Protein AF-A0A1L0D7R7-F1 (afdb_monomer)

Sequence (103 aa):
MGRTAPKHMMSARLFSVTPKRNNLISDLYVQQIKQFKPNPLSASQADIKAFQLPAKPSVPSDEISADAVASYEAAPVDTEAAPTGSAPVEEDWFVFEEEEEHH

Organism: NCBI:txid45354

Foldseek 3Di:
DDDDDDDDDDDDDDDDDDPDDDDPVVVVVVVVVVVDDDDPCDVVNPPDDDDDDDDDDDDPPPPADPVNVVVVVPDDDPDDPPPPDDDDPPDPPDDDDPDPPPD

Mean predicted aligned error: 21.61 Å

InterPro domains:
  IPR019711 ATP synthase, F0 complex, subunit H [PF10775] (13-77)
  IPR019711 ATP synthase, F0 complex, subunit H [PTHR28207] (9-102)

Radius of gyration: 53.89 Å; Cα contacts (8 Å, |Δi|>4): 3; chains: 1; bounding box: 95×64×149 Å

Secondary structure (DSSP, 8-state):
--PPPP-------PPP-PPPPP-HHHHHHHHHHHH-------TTSS------PPPPPPPPP-SS-HHHHHHHHTSPP-PPPPPSS-------S----------

Solvent-accessible surface area (backbone atoms only — not comparable to full-atom values): 7660 Å² total; per-residue (Å²): 141,83,88,81,79,86,81,80,82,77,88,74,92,73,89,80,84,77,78,87,76,79,59,62,67,60,52,51,50,55,51,50,57,72,68,58,71,78,77,78,77,48,84,84,71,48,97,60,83,77,89,72,81,79,75,78,80,75,75,73,77,75,89,64,50,76,66,53,54,54,52,57,73,68,49,80,80,88,67,80,74,78,69,95,59,80,80,77,79,81,73,72,89,71,82,74,78,78,76,77,79,89,122

Structure (mmCIF, N/CA/C/O backbone):
data_AF-A0A1L0D7R7-F1
#
_entry.id   AF-A0A1L0D7R7-F1
#
loop_
_atom_site.group_PDB
_atom_site.id
_atom_site.type_symbol
_atom_site.label_atom_id
_atom_site.label_alt_id
_atom_site.label_comp_id
_atom_site.label_asym_id
_atom_site.label_entity_id
_atom_site.label_seq_id
_atom_site.pdbx_PDB_ins_code
_atom_site.Cartn_x
_atom_site.Cartn_y
_atom_site.Cartn_z
_atom_site.occupancy
_atom_site.B_iso_or_equiv
_atom_site.auth_seq_id
_atom_site.auth_comp_id
_atom_site.auth_asym_id
_atom_site.auth_atom_id
_atom_site.pdbx_PDB_model_num
ATOM 1 N N . MET A 1 1 ? 63.200 -7.473 -79.350 1.00 42.50 1 MET A N 1
ATOM 2 C CA . MET A 1 1 ? 63.519 -6.938 -78.007 1.00 42.50 1 MET A CA 1
ATOM 3 C C . MET A 1 1 ? 62.771 -5.616 -77.834 1.00 42.50 1 MET A C 1
ATOM 5 O O . MET A 1 1 ? 63.168 -4.635 -78.443 1.00 42.50 1 MET A O 1
ATOM 9 N N . GLY A 1 2 ? 61.637 -5.596 -77.126 1.00 54.03 2 GLY A N 1
ATOM 10 C CA . GLY A 1 2 ? 60.834 -4.381 -76.913 1.00 54.03 2 GLY A CA 1
ATOM 11 C C . GLY A 1 2 ? 60.987 -3.884 -75.477 1.00 54.03 2 GLY A C 1
ATOM 12 O O . GLY A 1 2 ? 60.726 -4.638 -74.546 1.00 54.03 2 GLY A O 1
ATOM 13 N N . ARG A 1 3 ? 61.453 -2.645 -75.288 1.00 63.75 3 ARG A N 1
ATOM 14 C CA . ARG A 1 3 ? 61.608 -2.018 -73.966 1.00 63.75 3 ARG A CA 1
ATOM 15 C C . ARG A 1 3 ? 60.246 -1.524 -73.473 1.00 63.75 3 ARG A C 1
ATOM 17 O O . ARG A 1 3 ? 59.646 -0.664 -74.109 1.00 63.75 3 ARG A O 1
ATOM 24 N N . THR A 1 4 ? 59.768 -2.038 -72.345 1.00 61.56 4 THR A N 1
ATOM 25 C CA . THR A 1 4 ? 58.565 -1.533 -71.667 1.00 61.56 4 THR A CA 1
ATOM 26 C C . THR A 1 4 ? 58.924 -0.346 -70.772 1.00 61.56 4 THR A C 1
ATOM 28 O O . THR A 1 4 ? 59.824 -0.450 -69.941 1.00 61.56 4 THR A O 1
ATOM 31 N N . ALA A 1 5 ? 58.224 0.777 -70.939 1.00 69.31 5 ALA A N 1
ATOM 32 C CA . ALA A 1 5 ? 58.395 1.983 -70.128 1.00 69.31 5 ALA A CA 1
ATOM 33 C C . ALA A 1 5 ? 57.840 1.805 -68.696 1.00 69.31 5 ALA A C 1
ATOM 35 O O . ALA A 1 5 ? 56.849 1.087 -68.517 1.00 69.31 5 ALA A O 1
ATOM 36 N N . PRO A 1 6 ? 58.422 2.464 -67.674 1.00 64.38 6 PRO A N 1
ATOM 37 C CA . PRO A 1 6 ? 57.918 2.378 -66.309 1.00 64.38 6 PRO A CA 1
ATOM 38 C C . PRO A 1 6 ? 56.626 3.193 -66.167 1.00 64.38 6 PRO A C 1
ATOM 40 O O . PRO A 1 6 ? 56.606 4.407 -66.374 1.00 64.38 6 PRO A O 1
ATOM 43 N N . LYS A 1 7 ? 55.530 2.528 -65.793 1.00 68.69 7 LYS A N 1
ATOM 44 C CA . LYS A 1 7 ? 54.278 3.198 -65.423 1.00 68.69 7 LYS A CA 1
ATOM 45 C C . LYS A 1 7 ? 54.480 3.884 -64.071 1.00 68.69 7 LYS A C 1
ATOM 47 O O . LYS A 1 7 ? 54.675 3.207 -63.065 1.00 68.69 7 LYS A O 1
ATOM 52 N N . HIS A 1 8 ? 54.425 5.214 -64.041 1.00 65.31 8 HIS A N 1
ATOM 53 C CA . HIS A 1 8 ? 54.330 5.956 -62.786 1.00 65.31 8 HIS A CA 1
ATOM 54 C C . HIS A 1 8 ? 52.988 5.630 -62.122 1.00 65.31 8 HIS A C 1
ATOM 56 O O . HIS A 1 8 ? 51.930 5.915 -62.684 1.00 65.31 8 HIS A O 1
ATOM 62 N N . MET A 1 9 ? 53.025 5.021 -60.934 1.00 67.06 9 MET A N 1
ATOM 63 C CA . MET A 1 9 ? 51.829 4.873 -60.108 1.00 67.06 9 MET A CA 1
ATOM 64 C C . MET A 1 9 ? 51.453 6.245 -59.549 1.00 67.06 9 MET A C 1
ATOM 66 O O . MET A 1 9 ? 52.126 6.786 -58.676 1.00 67.06 9 MET A O 1
ATOM 70 N N . MET A 1 10 ? 50.381 6.822 -60.083 1.00 70.44 10 MET A N 1
ATOM 71 C CA . MET A 1 10 ? 49.751 8.012 -59.522 1.00 70.44 10 MET A CA 1
ATOM 72 C C . MET A 1 10 ? 49.078 7.631 -58.199 1.00 70.44 10 MET A C 1
ATOM 74 O O . MET A 1 10 ? 48.221 6.749 -58.170 1.00 70.44 10 MET A O 1
ATOM 78 N N . SER A 1 11 ? 49.462 8.286 -57.101 1.00 71.75 11 SER A N 1
ATOM 79 C CA . SER A 1 11 ? 48.781 8.137 -55.811 1.00 71.75 11 SER A CA 1
ATOM 80 C C . SER A 1 11 ? 47.462 8.910 -55.850 1.00 71.75 11 SER A C 1
ATOM 82 O O . SER A 1 11 ? 47.434 10.133 -55.705 1.00 71.75 11 SER A O 1
ATOM 84 N N . ALA A 1 12 ? 46.364 8.203 -56.112 1.00 73.81 12 ALA A N 1
ATOM 85 C CA . ALA A 1 12 ? 45.021 8.765 -56.056 1.00 73.81 12 ALA A CA 1
ATOM 86 C C . ALA A 1 12 ? 44.511 8.745 -54.607 1.00 73.81 12 ALA A C 1
ATOM 88 O O . ALA A 1 12 ? 44.523 7.705 -53.947 1.00 73.81 12 ALA A O 1
ATOM 89 N N . ARG A 1 13 ? 44.0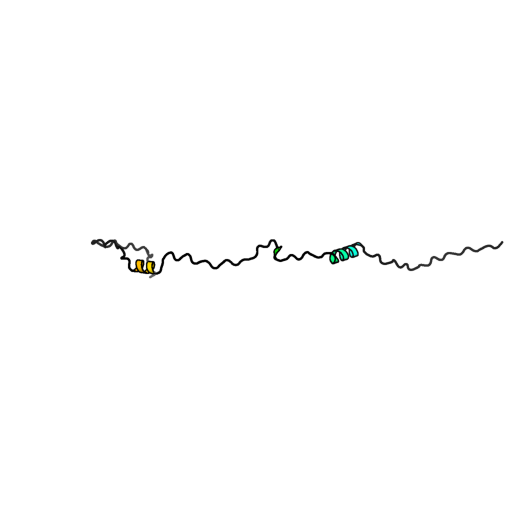35 9.891 -54.103 1.00 74.06 13 ARG A N 1
ATOM 90 C CA . ARG A 1 13 ? 43.357 9.964 -52.801 1.00 74.06 13 ARG A CA 1
ATOM 91 C C . ARG A 1 13 ? 41.952 9.388 -52.964 1.00 74.06 13 ARG A C 1
ATOM 93 O O . ARG A 1 13 ? 41.077 10.044 -53.520 1.00 74.06 13 ARG A O 1
ATOM 100 N N . LEU A 1 14 ? 41.761 8.149 -52.528 1.00 78.69 14 LEU A N 1
ATOM 101 C CA . LEU A 1 14 ? 40.468 7.469 -52.544 1.00 78.69 14 LEU A CA 1
ATOM 102 C C . LEU A 1 14 ? 39.750 7.689 -51.209 1.00 78.69 14 LEU A C 1
ATOM 104 O O . LEU A 1 14 ? 40.377 7.681 -50.150 1.00 78.69 14 LEU A O 1
ATOM 108 N N . PHE A 1 15 ? 38.431 7.867 -51.252 1.00 78.56 15 PHE A N 1
ATOM 109 C CA . PHE A 1 15 ? 37.607 7.897 -50.048 1.00 78.56 15 PHE A CA 1
ATOM 110 C C . PHE A 1 15 ? 37.374 6.465 -49.558 1.00 78.56 15 PHE A C 1
ATOM 112 O O . PHE A 1 15 ? 36.811 5.643 -50.279 1.00 78.56 15 PHE A O 1
ATOM 119 N N . SER A 1 16 ? 37.797 6.156 -48.332 1.00 77.50 16 SER A N 1
ATOM 120 C CA . SER A 1 16 ? 37.475 4.889 -47.674 1.00 77.50 16 SER A CA 1
ATOM 121 C C . SER A 1 16 ? 36.238 5.060 -46.797 1.00 77.50 16 SER A C 1
ATOM 123 O O . SER A 1 16 ? 36.240 5.875 -45.874 1.00 77.50 16 SER A O 1
ATOM 125 N N . VAL A 1 17 ? 35.198 4.266 -47.044 1.00 80.38 17 VAL A N 1
ATOM 126 C CA . VAL A 1 17 ? 34.054 4.159 -46.132 1.00 80.38 17 VAL A CA 1
ATOM 127 C C . VAL A 1 17 ? 34.384 3.097 -45.093 1.00 80.38 17 VAL A C 1
ATOM 129 O O . VAL A 1 17 ? 34.526 1.920 -45.419 1.00 80.38 17 VAL A O 1
ATOM 132 N N . THR A 1 18 ? 34.512 3.506 -43.834 1.00 79.25 18 THR A N 1
ATOM 133 C CA . THR A 1 18 ? 34.631 2.552 -42.729 1.00 79.25 18 THR A CA 1
ATOM 134 C C . THR A 1 18 ? 33.238 2.005 -42.416 1.00 79.25 18 THR A C 1
ATOM 136 O O . THR A 1 18 ? 32.343 2.803 -42.124 1.00 79.25 18 THR A O 1
ATOM 139 N N . PRO A 1 19 ? 33.013 0.679 -42.450 1.00 77.00 19 PRO A N 1
ATOM 140 C CA . PRO A 1 19 ? 31.724 0.121 -42.069 1.00 77.00 19 PRO A CA 1
ATOM 141 C C . PRO A 1 19 ? 31.436 0.433 -40.596 1.00 77.00 19 PRO A C 1
ATOM 143 O O . PRO A 1 19 ? 32.324 0.344 -39.741 1.00 77.00 19 PRO A O 1
ATOM 146 N N . LYS A 1 20 ? 30.186 0.809 -40.295 1.00 77.12 20 LYS A N 1
ATOM 147 C CA . LYS A 1 20 ? 29.732 1.042 -38.920 1.00 77.12 20 LYS A CA 1
ATOM 148 C C . LYS A 1 20 ? 29.948 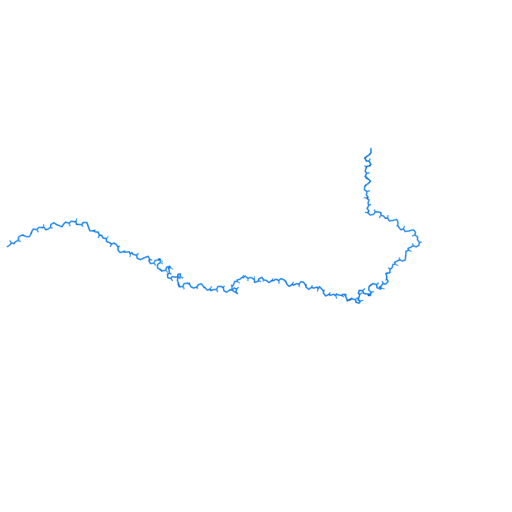-0.242 -38.119 1.00 77.12 20 LYS A C 1
ATOM 150 O O . LYS A 1 20 ? 29.382 -1.277 -38.450 1.00 77.12 20 LYS A O 1
ATOM 155 N N . ARG A 1 21 ? 30.771 -0.167 -37.072 1.00 77.06 21 ARG A N 1
ATOM 156 C CA . ARG A 1 21 ? 30.961 -1.277 -36.134 1.00 77.06 21 ARG A CA 1
ATOM 157 C C . ARG A 1 21 ? 29.804 -1.273 -35.145 1.00 77.06 21 ARG A C 1
ATOM 159 O O . ARG A 1 21 ? 29.509 -0.240 -34.543 1.00 77.06 21 ARG A O 1
ATOM 166 N N . ASN A 1 22 ? 29.146 -2.412 -35.004 1.00 79.06 22 ASN A N 1
ATOM 167 C CA . ASN A 1 22 ? 28.052 -2.589 -34.059 1.00 79.06 22 ASN A CA 1
ATOM 168 C C . ASN A 1 22 ? 28.650 -2.578 -32.646 1.00 79.06 22 ASN A C 1
ATOM 170 O O . ASN A 1 22 ? 29.675 -3.219 -32.402 1.00 79.06 22 ASN A O 1
ATOM 174 N N . ASN A 1 23 ? 28.045 -1.834 -31.722 1.00 89.19 23 ASN A N 1
ATOM 175 C CA . ASN A 1 23 ? 28.499 -1.823 -30.339 1.00 89.19 23 ASN A CA 1
ATOM 176 C C . ASN A 1 23 ? 27.902 -3.042 -29.623 1.00 89.19 23 ASN A C 1
ATOM 178 O O . ASN A 1 23 ? 26.767 -3.014 -29.149 1.00 89.19 23 ASN A O 1
ATOM 182 N N . LEU A 1 24 ? 28.704 -4.105 -29.540 1.00 90.00 24 LEU A N 1
ATOM 183 C CA . LEU A 1 24 ? 28.317 -5.372 -28.918 1.00 90.00 24 LEU A CA 1
ATOM 184 C C . LEU A 1 24 ? 27.824 -5.201 -27.477 1.00 90.00 24 LEU A C 1
ATOM 186 O O . LEU A 1 24 ? 26.903 -5.896 -27.069 1.00 90.00 24 LEU A O 1
ATOM 190 N N . ILE A 1 25 ? 28.395 -4.258 -26.720 1.00 93.12 25 ILE A N 1
ATOM 191 C CA . ILE A 1 25 ? 27.992 -3.995 -25.332 1.00 93.12 25 ILE A CA 1
ATOM 192 C C . ILE A 1 25 ? 26.573 -3.424 -25.300 1.00 93.12 25 ILE A C 1
ATOM 194 O O . ILE A 1 25 ? 25.759 -3.850 -24.484 1.00 93.12 25 ILE A O 1
ATOM 198 N N . SER A 1 26 ? 26.254 -2.500 -26.214 1.00 92.31 26 SER A N 1
ATOM 199 C CA . SER A 1 26 ? 24.906 -1.928 -26.297 1.00 92.31 26 SER A CA 1
ATOM 200 C C . SER A 1 26 ? 23.862 -2.958 -26.724 1.00 92.31 26 SER A C 1
ATOM 202 O O . SER A 1 26 ? 22.777 -2.999 -26.147 1.00 92.31 26 SER A O 1
ATOM 204 N N . ASP A 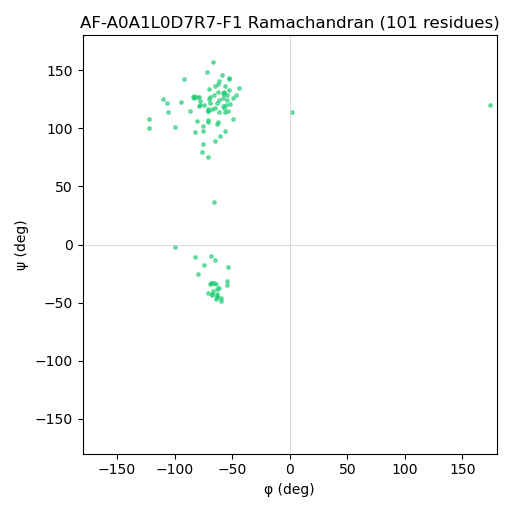1 27 ? 24.207 -3.833 -27.670 1.00 92.19 27 ASP A N 1
ATOM 205 C CA . ASP A 1 27 ? 23.290 -4.865 -28.155 1.00 92.19 27 ASP A CA 1
ATOM 206 C C . ASP A 1 27 ? 23.014 -5.908 -27.060 1.00 92.19 27 ASP A C 1
ATOM 208 O O . ASP A 1 27 ? 21.859 -6.263 -26.813 1.00 92.19 27 ASP A O 1
ATOM 212 N N . LEU A 1 28 ? 24.059 -6.332 -26.338 1.00 94.19 28 LEU A N 1
ATOM 213 C CA . LEU A 1 28 ? 23.961 -7.267 -25.215 1.00 94.19 28 LEU A CA 1
ATOM 214 C C . LEU A 1 28 ? 23.117 -6.672 -24.074 1.00 94.19 28 LEU A C 1
ATOM 216 O O . LEU A 1 28 ? 22.216 -7.337 -23.562 1.00 94.19 28 LEU A O 1
ATOM 220 N N . TYR A 1 29 ? 23.338 -5.402 -23.732 1.00 94.62 29 TYR A N 1
ATOM 221 C CA . TYR A 1 29 ? 22.560 -4.696 -22.712 1.00 94.62 29 TYR A CA 1
ATOM 222 C C . TYR A 1 29 ? 21.067 -4.631 -23.062 1.00 94.62 29 TYR A C 1
ATOM 224 O O . TYR A 1 29 ? 20.213 -5.000 -22.253 1.00 94.62 29 TYR A O 1
ATOM 232 N N . VAL A 1 30 ? 20.734 -4.229 -24.292 1.00 93.94 30 VAL A N 1
ATOM 233 C CA . VAL A 1 30 ? 19.337 -4.161 -24.752 1.00 93.94 30 VAL A CA 1
ATOM 234 C C . VAL A 1 30 ? 18.698 -5.551 -24.772 1.00 93.94 30 VAL A C 1
ATOM 236 O O . VAL A 1 30 ? 17.525 -5.695 -24.417 1.00 93.94 30 VAL A O 1
ATOM 239 N N . GLN A 1 31 ? 19.449 -6.583 -25.157 1.00 94.06 31 GLN A N 1
ATOM 240 C CA . GLN A 1 31 ? 18.975 -7.963 -25.122 1.00 94.06 31 GLN A CA 1
ATOM 241 C C . GLN A 1 31 ? 18.667 -8.417 -23.689 1.00 94.06 31 GLN A C 1
ATOM 243 O O . GLN A 1 31 ? 17.602 -8.989 -23.454 1.00 94.06 31 GLN A O 1
ATOM 248 N N . GLN A 1 32 ? 19.546 -8.121 -22.731 1.00 92.50 32 GLN A N 1
ATOM 249 C CA . GLN A 1 32 ? 19.339 -8.455 -21.322 1.00 92.50 32 GLN A CA 1
ATOM 250 C C . GLN A 1 32 ? 18.130 -7.733 -20.728 1.00 92.50 32 GLN A C 1
ATOM 252 O O . GLN A 1 32 ? 17.326 -8.380 -20.065 1.00 92.50 32 GLN A O 1
ATOM 257 N N . ILE A 1 33 ? 17.936 -6.440 -21.016 1.00 92.25 33 ILE A N 1
ATOM 258 C CA . ILE A 1 33 ? 16.744 -5.705 -20.556 1.00 92.25 33 ILE A CA 1
ATOM 259 C C . ILE A 1 33 ? 15.465 -6.351 -21.088 1.00 92.25 33 ILE A C 1
ATOM 261 O O . ILE A 1 33 ? 14.515 -6.549 -20.338 1.00 92.25 33 ILE A O 1
ATOM 265 N N . LYS A 1 34 ? 15.430 -6.697 -22.380 1.00 90.69 34 LYS A N 1
ATOM 266 C CA . LYS A 1 34 ? 14.249 -7.320 -23.000 1.00 90.69 34 LYS A CA 1
ATOM 267 C C . LYS A 1 34 ? 13.952 -8.710 -22.436 1.00 90.69 34 LYS A C 1
ATOM 269 O O . LYS A 1 34 ? 12.794 -9.117 -22.386 1.00 90.69 34 LYS A O 1
ATOM 274 N N . GLN A 1 35 ? 14.991 -9.453 -22.065 1.00 91.56 35 GLN A N 1
ATOM 275 C CA . GLN A 1 35 ? 14.868 -10.779 -21.460 1.00 91.56 35 GLN A CA 1
ATOM 276 C C . GLN A 1 35 ? 14.528 -10.710 -19.969 1.00 91.56 35 GLN A C 1
ATOM 278 O O . GLN A 1 35 ? 13.931 -11.648 -19.436 1.00 91.56 35 GLN A O 1
ATOM 283 N N . PHE A 1 36 ? 14.886 -9.614 -19.300 1.00 90.31 36 PHE A N 1
ATOM 284 C CA . PHE A 1 36 ? 14.605 -9.408 -17.892 1.00 90.31 36 PHE A CA 1
ATOM 285 C C . PHE A 1 36 ? 13.109 -9.177 -17.677 1.00 90.31 36 PHE A C 1
ATOM 287 O O . PHE A 1 36 ? 12.557 -8.116 -17.960 1.00 90.31 36 PHE A O 1
ATOM 294 N N . LYS A 1 37 ? 12.447 -10.202 -17.148 1.00 83.81 37 LYS A N 1
ATOM 295 C CA . LYS A 1 37 ? 11.083 -10.116 -16.635 1.00 83.81 37 LYS A CA 1
ATOM 296 C C . LYS A 1 37 ? 11.192 -9.976 -15.119 1.00 83.81 37 LYS A C 1
ATOM 298 O O . LYS A 1 37 ? 11.473 -10.987 -14.471 1.00 83.81 37 LYS A O 1
ATOM 303 N N . PRO A 1 38 ? 11.038 -8.768 -14.545 1.00 80.06 38 PRO A N 1
ATOM 304 C CA . PRO A 1 38 ? 11.021 -8.635 -13.097 1.00 80.06 38 PRO A CA 1
ATOM 305 C C . PRO A 1 38 ? 9.903 -9.519 -12.554 1.00 80.06 38 PRO A C 1
ATOM 307 O O . PRO A 1 38 ? 8.783 -9.497 -13.070 1.00 80.06 38 PRO A O 1
ATOM 310 N N . ASN A 1 39 ? 10.220 -10.324 -11.543 1.00 75.56 39 ASN A N 1
ATOM 311 C CA . ASN A 1 39 ? 9.200 -11.113 -10.874 1.00 75.56 39 ASN A CA 1
ATOM 312 C C . ASN A 1 39 ? 8.226 -10.113 -10.234 1.00 75.56 39 ASN A C 1
ATOM 314 O O . ASN A 1 39 ? 8.688 -9.254 -9.475 1.00 75.56 39 ASN A O 1
ATOM 318 N N . PRO A 1 40 ? 6.925 -10.139 -10.571 1.00 69.81 40 PRO A N 1
ATOM 319 C CA . PRO A 1 40 ? 5.986 -9.205 -9.985 1.00 69.81 40 PRO A CA 1
ATOM 320 C C . PRO A 1 40 ? 5.984 -9.450 -8.480 1.00 69.81 40 PRO A C 1
ATOM 322 O O . PRO A 1 40 ? 5.587 -10.522 -8.020 1.00 69.81 40 PRO A O 1
ATOM 325 N N . LEU A 1 41 ? 6.455 -8.462 -7.718 1.00 66.19 41 LEU A N 1
ATOM 326 C CA . LEU A 1 41 ? 6.285 -8.435 -6.275 1.00 66.19 41 LEU A CA 1
ATOM 327 C C . LEU A 1 41 ? 4.783 -8.313 -6.029 1.00 66.19 41 LEU A C 1
ATOM 329 O O . LEU A 1 41 ? 4.217 -7.222 -6.010 1.00 66.19 41 LEU A O 1
ATOM 333 N N . SER A 1 42 ? 4.114 -9.462 -5.935 1.00 65.31 42 SER A N 1
ATOM 334 C CA . SER A 1 42 ? 2.753 -9.522 -5.420 1.00 65.31 42 SER A CA 1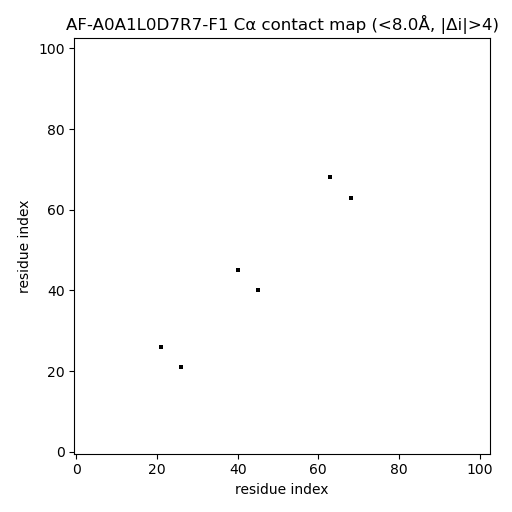
ATOM 335 C C . SER A 1 42 ? 2.746 -8.824 -4.061 1.00 65.31 42 SER A C 1
ATOM 337 O O . SER A 1 42 ? 3.706 -8.958 -3.303 1.00 65.31 42 SER A O 1
ATOM 339 N N . ALA A 1 43 ? 1.687 -8.081 -3.738 1.00 60.81 43 ALA A N 1
ATOM 340 C CA . ALA A 1 43 ? 1.594 -7.360 -2.466 1.00 60.81 43 ALA A CA 1
ATOM 341 C C . ALA A 1 43 ? 1.826 -8.267 -1.230 1.00 60.81 43 ALA A C 1
ATOM 343 O O . ALA A 1 43 ? 2.188 -7.770 -0.172 1.00 60.81 43 ALA A O 1
ATOM 344 N N . SER A 1 44 ? 1.685 -9.593 -1.382 1.00 59.84 44 SER A N 1
ATOM 345 C CA . SER A 1 44 ? 2.006 -10.608 -0.368 1.00 59.84 44 SER A CA 1
ATOM 346 C C . SER A 1 44 ? 3.499 -10.894 -0.147 1.00 59.84 44 SER A C 1
ATOM 348 O O . SER A 1 44 ? 3.819 -11.503 0.866 1.00 59.84 44 SER A O 1
ATOM 350 N N . GLN A 1 45 ? 4.400 -10.528 -1.066 1.00 56.69 45 GLN A N 1
ATOM 351 C CA . GLN A 1 45 ? 5.856 -10.745 -0.938 1.00 56.69 45 GLN A CA 1
ATOM 352 C C . GLN A 1 45 ? 6.622 -9.504 -0.481 1.00 56.69 45 GLN A C 1
ATOM 354 O O . GLN A 1 45 ? 7.839 -9.552 -0.321 1.00 56.69 45 GLN A O 1
ATOM 359 N N . ALA A 1 46 ? 5.936 -8.381 -0.296 1.00 66.50 46 ALA A N 1
ATOM 360 C CA . ALA A 1 46 ? 6.548 -7.269 0.393 1.00 66.50 46 ALA A CA 1
ATOM 361 C C . ALA A 1 46 ? 6.692 -7.674 1.867 1.00 66.50 46 ALA A C 1
ATOM 363 O O . ALA A 1 46 ? 5.689 -8.013 2.495 1.00 66.50 46 ALA A O 1
ATOM 364 N N . ASP A 1 47 ? 7.900 -7.598 2.432 1.00 67.19 47 ASP A N 1
ATOM 365 C CA . ASP A 1 47 ? 8.168 -7.694 3.883 1.00 67.19 47 ASP A CA 1
ATOM 366 C C . ASP A 1 47 ? 7.560 -6.495 4.650 1.00 67.19 47 ASP A C 1
ATOM 368 O O . ASP A 1 47 ? 8.138 -5.928 5.576 1.00 67.19 47 ASP A O 1
ATOM 372 N N . ILE A 1 48 ? 6.387 -6.037 4.221 1.00 76.25 48 ILE A N 1
ATOM 373 C CA . ILE A 1 48 ? 5.655 -4.908 4.753 1.00 76.25 48 ILE A CA 1
ATOM 374 C C . ILE A 1 48 ? 4.497 -5.503 5.534 1.00 76.25 48 ILE A C 1
ATOM 376 O O . ILE A 1 48 ? 3.589 -6.126 4.984 1.00 76.25 48 ILE A O 1
ATOM 380 N N . LYS A 1 49 ? 4.527 -5.299 6.849 1.00 78.69 49 LYS A N 1
ATOM 381 C CA . LYS A 1 49 ? 3.415 -5.659 7.722 1.00 78.69 49 LYS A CA 1
ATOM 382 C C . LYS A 1 49 ? 2.150 -4.949 7.232 1.00 78.69 49 LYS A C 1
ATOM 384 O O . LYS A 1 49 ? 2.095 -3.720 7.231 1.00 78.69 49 LYS A O 1
ATOM 389 N N . ALA A 1 50 ? 1.144 -5.723 6.824 1.00 78.75 50 ALA A N 1
ATOM 390 C CA . ALA A 1 50 ? -0.137 -5.186 6.384 1.00 78.75 50 ALA A CA 1
ATOM 391 C C . ALA A 1 50 ? -0.762 -4.332 7.496 1.00 78.75 50 ALA A C 1
ATOM 393 O O . ALA A 1 50 ? -0.863 -4.764 8.648 1.00 78.75 50 ALA A O 1
ATOM 394 N N . PHE A 1 51 ? -1.165 -3.112 7.145 1.00 83.62 51 PHE A N 1
ATOM 395 C CA . PHE A 1 51 ? -1.798 -2.197 8.083 1.00 83.62 51 PHE A CA 1
ATOM 396 C C . PHE A 1 51 ? -3.207 -2.699 8.418 1.00 83.62 51 PHE A C 1
ATOM 398 O O . PHE A 1 51 ? -4.073 -2.775 7.550 1.00 83.62 51 PHE A O 1
ATOM 405 N N . GLN A 1 52 ? -3.419 -3.062 9.681 1.00 87.00 52 GLN A N 1
ATOM 406 C CA . GLN A 1 52 ? -4.709 -3.470 10.230 1.00 87.00 52 GLN A CA 1
ATOM 407 C C . GLN A 1 52 ? -5.176 -2.368 11.178 1.00 87.00 52 GLN A C 1
ATOM 409 O O . GLN A 1 52 ? -4.445 -1.986 12.095 1.00 87.00 52 GLN A O 1
ATOM 414 N N . LEU A 1 53 ? -6.381 -1.848 10.948 1.00 87.88 53 LEU A N 1
ATOM 415 C CA . LEU A 1 53 ? -7.008 -0.902 11.866 1.00 87.88 53 LEU A CA 1
ATOM 416 C C . LEU A 1 53 ? -7.294 -1.621 13.196 1.00 87.88 53 LEU A C 1
ATOM 418 O O . LEU A 1 53 ? -7.766 -2.760 13.171 1.00 87.88 53 LEU A O 1
ATOM 422 N N . PRO A 1 54 ? -7.014 -0.994 14.351 1.00 88.81 54 PRO A N 1
ATOM 423 C CA . PRO A 1 54 ? -7.337 -1.590 15.637 1.00 88.81 54 PRO A CA 1
ATOM 424 C C . PRO A 1 54 ? -8.849 -1.796 15.748 1.00 88.81 54 PRO A C 1
ATOM 426 O O . PRO A 1 54 ? -9.641 -0.953 15.319 1.00 88.81 54 PRO A O 1
ATOM 429 N N . ALA A 1 55 ? -9.246 -2.929 16.327 1.00 84.31 55 ALA A N 1
ATOM 430 C CA . ALA A 1 55 ? -10.645 -3.179 16.629 1.00 84.31 55 ALA A CA 1
ATOM 431 C C . ALA A 1 55 ? -11.172 -2.089 17.572 1.00 84.31 55 ALA A C 1
ATOM 433 O O . ALA A 1 55 ? -10.442 -1.591 18.434 1.00 84.31 55 ALA A O 1
ATOM 434 N N . LYS A 1 56 ? -12.451 -1.728 17.406 1.00 84.50 56 LYS A N 1
ATOM 435 C CA . LYS A 1 56 ? -13.136 -0.833 18.342 1.00 84.50 56 LYS A CA 1
ATOM 436 C C . LYS A 1 56 ? -12.951 -1.400 19.758 1.00 84.50 56 LYS A C 1
ATOM 438 O O . LYS A 1 56 ? -13.130 -2.610 19.920 1.00 84.50 56 LYS A O 1
ATOM 443 N N . PRO A 1 57 ? -12.583 -0.575 20.755 1.00 82.44 57 PRO A N 1
ATOM 444 C CA . PRO A 1 57 ? -12.412 -1.061 22.114 1.00 82.44 57 PRO A CA 1
ATOM 445 C C . PRO A 1 57 ? -13.696 -1.760 22.557 1.00 82.44 57 PRO A C 1
ATOM 447 O O . PRO A 1 57 ? -14.792 -1.214 22.401 1.00 82.44 57 PRO A O 1
ATOM 450 N N . SER A 1 58 ? -13.549 -2.983 23.069 1.00 78.38 58 SER A N 1
ATOM 451 C CA . SER A 1 58 ? -14.638 -3.625 23.793 1.00 78.38 58 SER A CA 1
ATOM 452 C C . SER A 1 58 ? -14.923 -2.764 25.007 1.00 78.38 58 SER A C 1
ATOM 454 O O . SER A 1 58 ? -13.997 -2.396 25.732 1.00 78.38 58 SER A O 1
ATOM 456 N N . VAL A 1 59 ? -16.197 -2.455 25.228 1.00 73.31 59 VAL A N 1
ATOM 457 C CA . VAL A 1 59 ? -16.621 -1.971 26.538 1.00 73.31 59 VAL A CA 1
ATOM 458 C C . VAL A 1 59 ? -16.219 -3.072 27.530 1.00 73.31 59 VAL A C 1
ATOM 460 O O . VAL A 1 59 ? -16.431 -4.254 27.213 1.00 73.31 59 VAL A O 1
ATOM 463 N N . PRO A 1 60 ? -15.529 -2.740 28.637 1.00 79.25 60 PRO A N 1
ATOM 464 C CA . PRO A 1 60 ? -15.289 -3.716 29.694 1.00 79.25 60 PRO A CA 1
ATOM 465 C C . PRO A 1 60 ? -16.640 -4.313 30.088 1.00 79.25 60 PRO A C 1
ATOM 467 O O . PRO A 1 60 ? -17.648 -3.614 30.023 1.00 79.25 60 PRO A O 1
ATOM 470 N N . SER A 1 61 ? -16.683 -5.607 30.408 1.00 70.00 61 SER A N 1
ATOM 471 C CA . SER A 1 61 ? -17.924 -6.237 30.863 1.00 70.00 61 SER A CA 1
ATOM 472 C C . SER A 1 61 ? -18.570 -5.353 31.920 1.00 70.00 61 SER A C 1
ATOM 474 O O . SER A 1 61 ? -17.875 -4.960 32.856 1.00 70.00 61 SER A O 1
ATOM 476 N N . ASP A 1 62 ? -19.854 -5.035 31.762 1.00 65.50 62 ASP A N 1
ATOM 477 C CA . ASP A 1 62 ? -20.614 -4.342 32.795 1.00 65.50 62 ASP A CA 1
ATOM 478 C C . ASP A 1 62 ? -20.602 -5.244 34.037 1.00 65.50 62 ASP A C 1
ATOM 480 O O . ASP A 1 62 ? -21.392 -6.179 34.157 1.00 65.50 62 ASP A O 1
ATOM 484 N N . GLU A 1 63 ? -19.639 -5.031 34.938 1.00 64.81 63 GLU A N 1
ATOM 485 C CA . GLU A 1 63 ? -19.510 -5.813 36.175 1.00 64.81 63 GLU A CA 1
ATOM 486 C C . GLU A 1 63 ? -20.712 -5.580 37.104 1.00 64.81 63 GLU A C 1
ATOM 488 O O . GLU A 1 63 ? -20.944 -6.337 38.044 1.00 64.81 63 GLU A O 1
ATOM 493 N N . ILE A 1 64 ? -21.508 -4.547 36.812 1.00 66.00 64 ILE A N 1
ATOM 494 C CA . ILE A 1 64 ? -22.657 -4.110 37.588 1.00 66.00 64 ILE A CA 1
ATOM 495 C 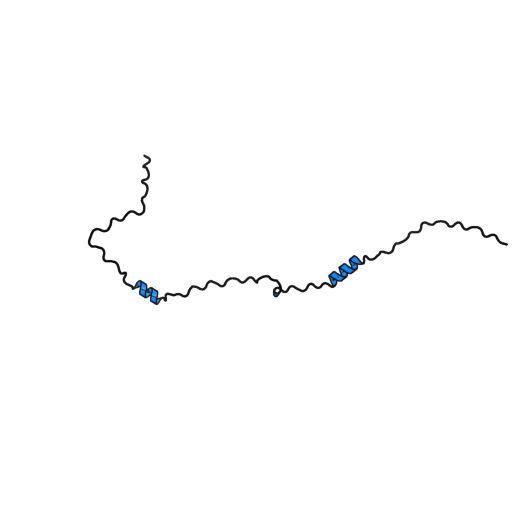C . ILE A 1 64 ? -23.878 -4.134 36.666 1.00 66.00 64 ILE A C 1
ATOM 497 O O . ILE A 1 64 ? -24.022 -3.320 35.757 1.00 66.00 64 ILE A O 1
ATOM 501 N N . SER A 1 65 ? -24.760 -5.104 36.900 1.00 73.88 65 SER A N 1
ATOM 502 C CA . SER A 1 65 ? -26.067 -5.183 36.246 1.00 73.88 65 SER A CA 1
ATOM 503 C C . SER A 1 65 ? -26.968 -4.021 36.684 1.00 73.88 65 SER A C 1
ATOM 505 O O . SER A 1 65 ? -26.792 -3.461 37.765 1.00 73.88 65 SER A O 1
ATOM 507 N N . ALA A 1 66 ? -27.968 -3.666 35.871 1.00 74.19 66 ALA A N 1
ATOM 508 C CA . ALA A 1 66 ? -28.915 -2.593 36.201 1.00 74.19 66 ALA A CA 1
ATOM 509 C C . ALA A 1 66 ? -29.604 -2.800 37.569 1.00 74.19 66 ALA A C 1
ATOM 511 O O . ALA A 1 66 ? -29.859 -1.838 38.290 1.00 74.19 66 ALA A O 1
ATOM 512 N N . ASP A 1 67 ? -29.821 -4.056 37.966 1.00 75.06 67 ASP A N 1
ATOM 513 C CA . ASP A 1 67 ? -30.384 -4.406 39.273 1.00 75.06 67 ASP A CA 1
ATOM 514 C C . ASP A 1 67 ? -29.417 -4.106 40.432 1.00 75.06 67 ASP A C 1
ATOM 516 O O . ASP A 1 67 ? -29.841 -3.693 41.512 1.00 75.06 67 ASP A O 1
ATOM 520 N N . ALA A 1 68 ? -28.106 -4.254 40.214 1.00 77.94 68 ALA A N 1
ATOM 521 C CA . ALA A 1 68 ? -27.096 -3.905 41.209 1.00 77.94 68 ALA A CA 1
ATOM 522 C C . ALA A 1 68 ? -27.018 -2.382 41.430 1.00 77.94 68 ALA A C 1
ATOM 524 O O . ALA A 1 68 ? -26.840 -1.945 42.568 1.00 77.94 68 ALA A O 1
ATOM 525 N N . VAL A 1 69 ? -27.254 -1.574 40.388 1.00 80.19 69 VAL A N 1
ATOM 526 C CA . VAL A 1 69 ? -27.377 -0.109 40.522 1.00 80.19 69 VAL A CA 1
ATOM 527 C C . VAL A 1 69 ? -28.591 0.255 41.378 1.00 80.19 69 VAL A C 1
ATOM 529 O O . VAL A 1 69 ? -28.458 1.019 42.331 1.00 80.19 69 VAL A O 1
ATOM 532 N N . ALA A 1 70 ? -29.748 -0.360 41.116 1.00 83.44 70 ALA A N 1
ATOM 533 C CA . ALA A 1 70 ? -30.954 -0.126 41.910 1.00 83.44 70 ALA A CA 1
ATOM 534 C C . ALA A 1 70 ? -30.766 -0.521 43.387 1.00 83.44 70 ALA A C 1
ATOM 536 O O . ALA A 1 70 ? -31.243 0.170 44.287 1.00 83.44 70 ALA A O 1
ATOM 537 N N . SER A 1 71 ? -30.036 -1.610 43.654 1.00 83.19 71 SER A N 1
ATOM 538 C CA . SER A 1 71 ? -29.733 -2.030 45.027 1.00 83.19 71 SER A CA 1
ATOM 539 C C . SER A 1 71 ? -28.810 -1.059 45.768 1.00 83.19 71 SER A C 1
ATOM 541 O O . SER A 1 71 ? -28.973 -0.878 46.972 1.00 83.19 71 SER A O 1
ATOM 543 N N . TYR A 1 72 ? -27.882 -0.409 45.057 1.00 83.81 72 TYR A N 1
ATOM 544 C CA . TYR A 1 72 ? -27.003 0.613 45.624 1.00 83.81 72 TYR A CA 1
ATOM 545 C C . TYR A 1 72 ? -27.771 1.899 45.946 1.00 83.81 72 TYR A C 1
ATOM 547 O O . TYR A 1 72 ? -27.583 2.466 47.016 1.00 83.81 72 TYR A O 1
ATOM 555 N N . GLU A 1 73 ? -28.683 2.328 45.070 1.00 83.69 73 GLU A N 1
ATOM 556 C CA . GLU A 1 73 ? -29.528 3.506 45.325 1.00 83.69 73 GLU A CA 1
ATOM 557 C C . GLU A 1 73 ? -30.475 3.309 46.515 1.00 83.69 73 GLU A C 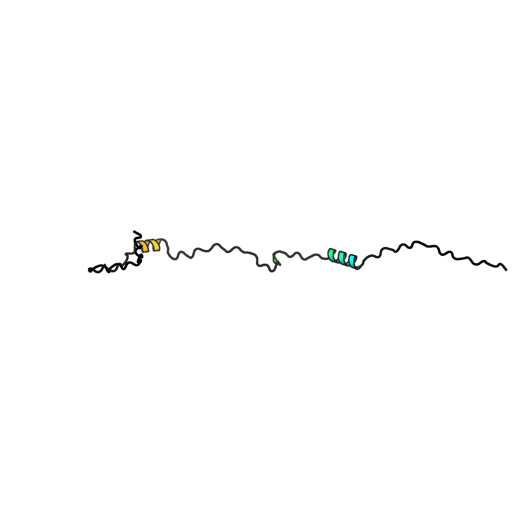1
ATOM 559 O O . GLU A 1 73 ? -30.758 4.253 47.252 1.00 83.69 73 GLU A O 1
ATOM 564 N N . ALA A 1 74 ? -30.963 2.084 46.718 1.00 85.12 74 ALA A N 1
ATOM 565 C CA . ALA A 1 74 ? -31.825 1.742 47.844 1.00 85.12 74 ALA A CA 1
ATOM 566 C C . ALA A 1 74 ? -31.054 1.458 49.145 1.00 85.12 74 ALA A C 1
ATOM 568 O O . ALA A 1 74 ? -31.678 1.322 50.203 1.00 85.12 74 ALA A O 1
ATOM 569 N N . ALA A 1 75 ? -29.725 1.325 49.085 1.00 84.75 75 ALA A N 1
ATOM 570 C CA . ALA A 1 75 ? -28.924 1.004 50.254 1.00 84.75 75 ALA A CA 1
ATOM 571 C C . ALA A 1 75 ? -28.915 2.196 51.232 1.00 84.75 75 ALA A C 1
ATOM 573 O O . ALA A 1 75 ? -28.590 3.319 50.839 1.00 84.75 75 ALA A O 1
ATOM 574 N N . PRO A 1 76 ? -29.261 1.982 52.514 1.00 76.94 76 PRO A N 1
ATOM 575 C CA . PRO A 1 76 ? -29.179 3.036 53.512 1.00 76.94 76 PRO A CA 1
ATOM 576 C C . PRO A 1 76 ? -27.712 3.423 53.722 1.00 76.94 76 PRO A C 1
ATOM 578 O O . PRO A 1 76 ? -26.860 2.564 53.950 1.00 76.94 76 PRO A O 1
ATOM 581 N N 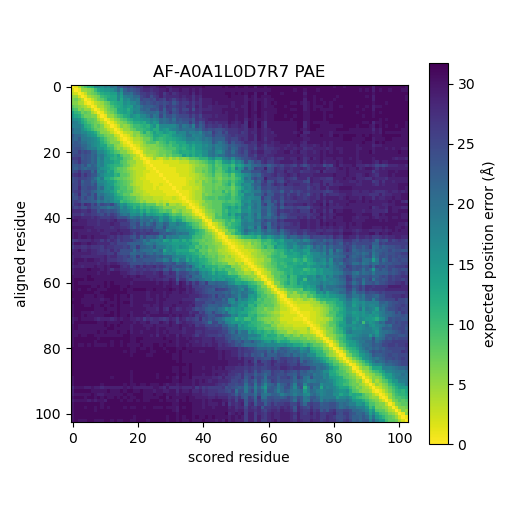. VAL A 1 77 ? -27.418 4.721 53.644 1.00 79.25 77 VAL A N 1
ATOM 582 C CA . VAL A 1 77 ? -26.090 5.247 53.972 1.00 79.25 77 VAL A CA 1
ATOM 583 C C . VAL A 1 77 ? -25.908 5.138 55.479 1.00 79.25 77 VAL A C 1
ATOM 585 O O . VAL A 1 77 ? -26.648 5.763 56.240 1.00 79.25 77 VAL A O 1
ATOM 588 N N . ASP A 1 78 ? -24.932 4.339 55.901 1.00 71.19 78 ASP A N 1
ATOM 589 C CA . ASP A 1 78 ? -24.577 4.194 57.309 1.00 71.19 78 ASP A CA 1
ATOM 590 C C . ASP A 1 78 ? -23.809 5.452 57.741 1.00 71.19 78 ASP A C 1
ATOM 592 O O . ASP A 1 78 ? -22.589 5.561 57.604 1.00 71.19 78 ASP A O 1
ATOM 596 N N . THR A 1 79 ? -24.552 6.479 58.154 1.00 69.88 79 THR A N 1
ATOM 597 C CA . THR A 1 79 ? -23.976 7.692 58.732 1.00 69.88 79 THR A CA 1
ATOM 598 C C . THR A 1 79 ? -23.703 7.445 60.205 1.00 69.88 79 THR A C 1
ATOM 600 O O . THR A 1 79 ? -24.623 7.108 60.954 1.00 69.88 79 THR A O 1
ATOM 603 N N . GLU A 1 80 ? -22.468 7.677 60.641 1.00 65.62 80 GLU A N 1
ATOM 604 C CA . GLU A 1 80 ? -22.161 7.785 62.063 1.00 65.62 80 GLU A CA 1
ATOM 605 C C . GLU A 1 80 ? -23.067 8.879 62.651 1.00 65.62 80 GLU A C 1
ATOM 607 O O . GLU A 1 80 ? -23.093 10.009 62.156 1.00 65.62 80 GLU A O 1
ATOM 612 N N . ALA A 1 81 ? -23.908 8.519 63.627 1.00 64.75 81 ALA A N 1
ATOM 613 C CA . ALA A 1 81 ? -24.855 9.455 64.219 1.00 64.75 81 ALA A CA 1
ATOM 614 C C . ALA A 1 81 ? -24.089 10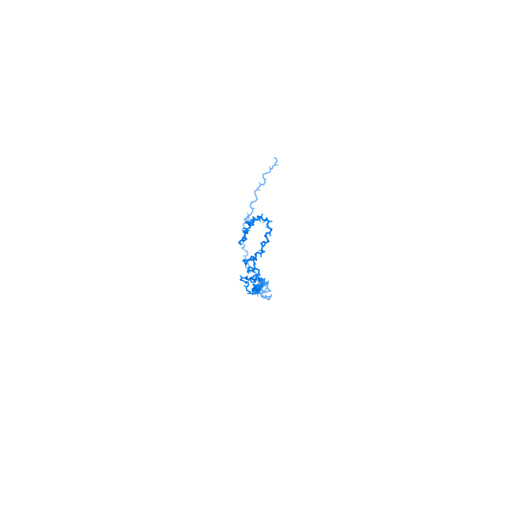.689 64.708 1.00 64.75 81 ALA A C 1
ATOM 616 O O . ALA A 1 81 ? -23.142 10.556 65.485 1.00 64.75 81 ALA A O 1
ATOM 617 N N . ALA A 1 82 ? -24.496 11.871 64.231 1.00 60.62 82 ALA A N 1
ATOM 618 C CA . ALA A 1 82 ? -23.831 13.124 64.559 1.00 60.62 82 ALA A CA 1
ATOM 619 C C . ALA A 1 82 ? -23.634 13.219 66.084 1.00 60.62 82 ALA A C 1
ATOM 621 O O . ALA A 1 82 ? -24.614 13.056 66.825 1.00 60.62 82 ALA A O 1
ATOM 622 N N . PRO A 1 83 ? -22.403 13.453 66.577 1.00 56.66 83 PRO A N 1
ATOM 623 C CA . PRO A 1 83 ? -22.178 13.585 68.005 1.00 56.66 83 PRO A CA 1
ATOM 624 C C . PRO A 1 83 ? -23.052 14.727 68.527 1.00 56.66 83 PRO A C 1
ATOM 626 O O . PRO A 1 83 ? -23.023 15.846 68.015 1.00 56.66 83 PRO A O 1
ATOM 629 N N . THR A 1 84 ? -23.860 14.453 69.552 1.00 59.22 84 THR A N 1
ATOM 630 C CA . THR A 1 84 ? -24.602 15.480 70.291 1.00 59.22 84 THR A CA 1
ATOM 631 C C . THR A 1 84 ? -23.614 16.290 71.130 1.00 59.22 84 THR A C 1
ATOM 633 O O . THR A 1 84 ? -23.474 16.082 72.333 1.00 59.22 84 THR A O 1
ATOM 636 N N . GLY A 1 85 ? -22.869 17.167 70.472 1.00 57.12 85 GLY A N 1
ATOM 637 C CA . GLY A 1 85 ? -21.848 18.021 71.059 1.00 57.12 85 GLY A CA 1
ATOM 638 C C . GLY A 1 85 ? -21.128 18.754 69.937 1.00 57.12 85 GLY A C 1
ATOM 639 O O . GLY A 1 85 ? -20.614 18.089 69.051 1.00 57.12 85 GLY A O 1
ATOM 640 N N . SER A 1 86 ? -21.191 20.093 69.980 1.00 59.19 86 SER A N 1
ATOM 641 C CA . SER A 1 86 ? -20.630 21.084 69.042 1.00 59.19 86 SER A CA 1
ATOM 642 C C . SER A 1 86 ? -19.911 20.498 67.827 1.00 59.19 86 SER A C 1
ATOM 644 O O . SER A 1 86 ? -18.834 19.922 67.975 1.00 59.19 86 SER A O 1
ATOM 646 N N . ALA A 1 87 ? -20.479 20.719 66.636 1.00 57.94 87 ALA A N 1
ATOM 647 C CA . ALA A 1 87 ? -19.818 20.423 65.371 1.00 57.94 87 ALA A CA 1
ATOM 648 C C . ALA A 1 87 ? -18.352 20.909 65.416 1.00 57.94 87 ALA A C 1
ATOM 650 O O . ALA A 1 87 ? -18.106 22.013 65.927 1.00 57.94 87 ALA A O 1
ATOM 651 N N . PRO A 1 88 ? -17.382 20.092 64.962 1.00 61.00 88 PRO A N 1
ATOM 652 C CA . PRO A 1 88 ? -16.000 20.535 64.855 1.00 61.00 88 PRO A CA 1
ATOM 653 C C . PRO A 1 88 ? -15.970 21.785 63.974 1.00 61.00 88 PRO A C 1
ATOM 655 O O . PRO A 1 88 ? -16.680 21.849 62.973 1.00 61.00 88 PRO A O 1
ATOM 658 N N . VAL A 1 89 ? -15.206 22.795 64.396 1.00 66.69 89 VAL A N 1
ATOM 659 C CA . VAL A 1 89 ? -15.016 24.033 63.631 1.00 66.69 89 VAL A CA 1
ATOM 660 C C . VAL A 1 89 ? -14.580 23.636 62.224 1.00 66.69 89 VAL A C 1
ATOM 662 O O . VAL A 1 89 ? -13.583 22.932 62.080 1.00 66.69 89 VAL A O 1
ATOM 665 N N . GLU A 1 90 ? -15.355 24.026 61.211 1.00 65.12 90 GLU A N 1
ATOM 666 C CA . GLU A 1 90 ? -14.971 23.831 59.816 1.00 65.12 90 GLU A CA 1
ATOM 667 C C . GLU A 1 90 ? -13.684 24.628 59.588 1.00 65.12 90 GLU A C 1
ATOM 669 O O . GLU A 1 90 ? -13.686 25.857 59.601 1.00 65.12 90 GLU A O 1
ATOM 674 N N . GLU A 1 91 ? -12.556 23.926 59.494 1.00 65.56 91 GLU A N 1
ATOM 675 C CA . GLU A 1 91 ? -11.287 24.539 59.124 1.00 65.56 91 GLU A CA 1
ATOM 676 C C . GLU A 1 91 ? -11.411 24.990 57.666 1.00 65.56 91 GLU A C 1
ATOM 678 O O . GLU A 1 91 ? -11.626 24.165 56.777 1.00 65.56 91 GLU A O 1
ATOM 683 N N . ASP A 1 92 ? -11.330 26.300 57.425 1.00 76.06 92 ASP A N 1
ATOM 684 C CA . ASP A 1 92 ? -11.394 26.874 56.082 1.00 76.06 92 ASP A CA 1
ATOM 685 C C . ASP A 1 92 ? -10.190 26.382 55.264 1.00 76.06 92 ASP A C 1
ATOM 687 O O . ASP A 1 92 ? -9.055 26.832 55.431 1.00 76.06 92 ASP A O 1
ATOM 691 N N . TRP A 1 93 ? -10.437 25.422 54.368 1.00 78.25 93 TRP A N 1
ATOM 692 C CA . TRP A 1 93 ? -9.417 24.821 53.496 1.00 78.25 93 TRP A CA 1
ATOM 693 C C . TRP A 1 93 ? -8.878 25.798 52.443 1.00 78.25 93 TRP A C 1
ATOM 695 O O . TRP A 1 93 ? -7.888 25.503 51.771 1.00 78.25 93 TRP A O 1
ATOM 705 N N . PHE A 1 94 ? -9.519 26.958 52.301 1.00 68.31 94 PHE A N 1
ATOM 706 C CA . PHE A 1 94 ? -9.086 28.048 51.442 1.00 68.31 94 PHE A CA 1
ATOM 707 C C . PHE A 1 94 ? -8.893 29.317 52.270 1.00 68.31 94 PHE A C 1
ATOM 709 O O . PHE A 1 94 ? -9.840 30.041 52.556 1.00 68.31 94 PHE A O 1
ATOM 716 N N . VAL A 1 95 ? -7.638 29.611 52.610 1.00 70.94 95 VAL A N 1
ATOM 717 C CA . VAL A 1 95 ? -7.245 30.930 53.113 1.00 70.94 95 VAL A CA 1
ATOM 718 C C . VAL A 1 95 ? -7.090 31.848 51.903 1.00 70.94 95 VAL A C 1
ATOM 720 O O . VAL A 1 95 ? -6.135 31.709 51.139 1.00 70.94 95 VAL A O 1
ATOM 723 N N . PHE A 1 96 ? -8.039 32.758 51.699 1.00 67.19 96 PHE A N 1
ATOM 724 C CA . PHE A 1 96 ? -7.857 33.855 50.752 1.00 67.19 96 PHE A CA 1
ATOM 725 C C . PHE A 1 96 ? -6.999 34.929 51.425 1.00 67.19 96 PHE A C 1
ATOM 727 O O . PHE A 1 96 ? -7.298 35.347 52.542 1.00 67.19 96 PHE A O 1
ATOM 734 N N . GLU A 1 97 ? -5.913 35.342 50.771 1.00 62.44 97 GLU A N 1
ATOM 735 C CA . GLU A 1 97 ? -5.141 36.506 51.211 1.00 62.44 97 GLU A CA 1
ATOM 736 C C . GLU A 1 97 ? -6.066 37.729 51.150 1.00 62.44 97 GLU A C 1
ATOM 738 O O . GLU A 1 97 ? -6.680 37.987 50.115 1.00 62.44 97 GLU A O 1
ATOM 743 N N . GLU A 1 98 ? -6.219 38.434 52.275 1.00 63.09 98 GLU A N 1
ATOM 744 C CA . GLU A 1 98 ? -6.944 39.706 52.333 1.00 63.09 98 GLU A CA 1
ATOM 745 C C . GLU A 1 98 ? -6.331 40.641 51.280 1.00 63.09 98 GLU A C 1
ATOM 747 O O . GLU A 1 98 ? -5.151 40.983 51.366 1.00 63.09 98 GLU A O 1
ATOM 752 N N . GLU A 1 99 ? -7.104 41.005 50.251 1.00 58.31 99 GLU A N 1
ATOM 753 C CA . GLU A 1 99 ? -6.694 42.020 49.282 1.00 58.31 99 GLU A CA 1
ATOM 754 C C . GLU A 1 99 ? -6.385 43.299 50.067 1.00 58.31 99 GLU A C 1
ATOM 756 O O . GLU A 1 99 ? -7.272 43.875 50.696 1.00 58.31 99 GLU A O 1
ATOM 761 N N . GLU A 1 100 ? -5.113 43.708 50.065 1.00 57.75 100 GLU A N 1
ATOM 762 C CA . GLU A 1 100 ? -4.645 44.970 50.634 1.00 57.75 100 GLU A CA 1
ATOM 763 C C . GLU A 1 100 ? -5.545 46.091 50.089 1.00 57.75 100 GLU A C 1
ATOM 765 O O . GLU A 1 100 ? -5.503 46.406 48.896 1.00 57.75 100 GLU A O 1
ATOM 770 N N . GLU A 1 101 ? -6.412 46.645 50.946 1.00 51.78 101 GLU A N 1
ATOM 771 C CA . GLU A 1 101 ? -7.312 47.747 50.610 1.00 51.78 101 GLU A CA 1
ATOM 772 C C . GLU A 1 101 ? -6.481 48.921 50.082 1.00 51.78 101 GLU A C 1
ATOM 774 O O . GLU A 1 101 ? -5.905 49.708 50.834 1.00 51.78 101 GLU A O 1
ATOM 779 N N . HIS A 1 102 ? -6.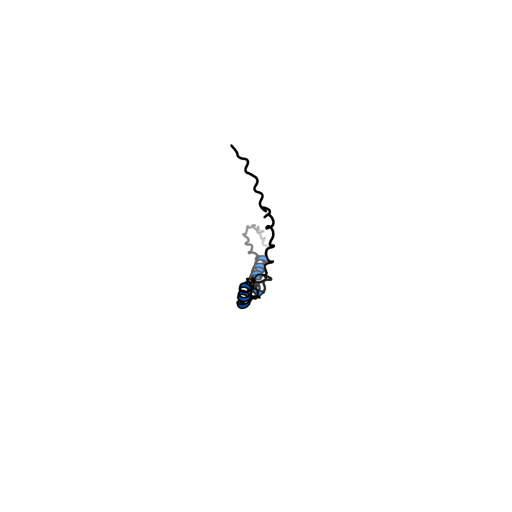406 49.040 48.759 1.00 49.81 102 HIS A N 1
ATOM 780 C CA . HIS A 1 102 ? -5.799 50.178 48.094 1.00 49.81 102 HIS A CA 1
ATOM 781 C C . HIS A 1 102 ? -6.778 51.361 48.165 1.00 49.81 102 HIS A C 1
ATOM 783 O O . HIS A 1 102 ? -7.496 51.652 47.202 1.00 49.81 102 HIS A O 1
ATOM 789 N N . HIS A 1 103 ? -6.813 52.023 49.324 1.00 43.84 103 HIS A N 1
ATOM 790 C CA . HIS A 1 103 ? -7.496 53.297 49.564 1.00 43.84 103 HIS A CA 1
ATOM 791 C C . HIS A 1 103 ? -6.506 54.429 49.849 1.00 43.84 103 HIS A C 1
ATOM 793 O O . HIS A 1 103 ? -5.624 54.266 50.720 1.00 43.84 103 HIS A O 1
#

pLDDT: mean 73.72, std 11.95, range [42.5, 94.62]